Protein AF-A0A8C2RHQ2-F1 (afdb_monomer)

Structure (mmCIF, N/CA/C/O backbone):
data_AF-A0A8C2RHQ2-F1
#
_entry.id   AF-A0A8C2RHQ2-F1
#
loop_
_atom_site.group_PDB
_atom_site.id
_atom_site.type_symbol
_atom_site.label_atom_id
_atom_site.label_alt_id
_atom_site.label_comp_id
_atom_site.label_asym_id
_atom_site.label_entity_id
_atom_site.label_seq_id
_atom_site.pdbx_PDB_ins_code
_atom_site.Cartn_x
_atom_site.Cartn_y
_atom_site.Cartn_z
_atom_site.occupancy
_atom_site.B_iso_or_equiv
_atom_site.auth_seq_id
_atom_site.auth_comp_id
_atom_site.auth_asym_id
_atom_site.auth_atom_id
_atom_site.pdbx_PDB_model_num
ATOM 1 N N . MET A 1 1 ? 5.081 -21.083 26.053 1.00 50.62 1 MET A N 1
ATOM 2 C CA . MET A 1 1 ? 5.361 -19.642 26.280 1.00 50.62 1 MET A CA 1
ATOM 3 C C . MET A 1 1 ? 5.838 -18.845 25.051 1.00 50.62 1 MET A C 1
ATOM 5 O O . MET A 1 1 ? 5.595 -17.651 25.044 1.00 50.62 1 MET A O 1
ATOM 9 N N . LYS A 1 2 ? 6.445 -19.427 23.996 1.00 56.38 2 LYS A N 1
ATOM 10 C CA . LYS A 1 2 ? 6.982 -18.662 22.834 1.00 56.38 2 LYS A CA 1
ATOM 11 C C . LYS A 1 2 ? 5.946 -18.017 21.885 1.00 56.38 2 LYS A C 1
ATOM 13 O O . LYS A 1 2 ? 6.265 -17.035 21.224 1.00 56.38 2 LYS A O 1
ATOM 18 N N . ALA A 1 3 ? 4.730 -18.558 21.785 1.00 60.47 3 ALA A N 1
ATOM 19 C CA . ALA A 1 3 ? 3.721 -18.069 20.834 1.00 60.47 3 ALA A CA 1
ATOM 20 C C . ALA A 1 3 ? 3.084 -16.733 21.263 1.00 60.47 3 ALA A C 1
ATOM 22 O O . ALA A 1 3 ? 2.910 -15.839 20.440 1.00 60.47 3 ALA A O 1
ATOM 23 N N . ALA A 1 4 ? 2.816 -16.570 22.561 1.00 63.31 4 ALA A N 1
ATOM 24 C CA . ALA A 1 4 ? 2.221 -15.352 23.112 1.00 63.31 4 ALA A CA 1
ATOM 25 C C . ALA A 1 4 ? 3.168 -14.141 23.017 1.00 63.31 4 ALA A C 1
ATOM 27 O O . ALA A 1 4 ? 2.734 -13.021 22.757 1.00 63.31 4 ALA A O 1
ATOM 28 N N . SER A 1 5 ? 4.476 -14.360 23.180 1.00 63.44 5 SER A N 1
ATOM 29 C CA . SER A 1 5 ? 5.496 -13.317 23.021 1.00 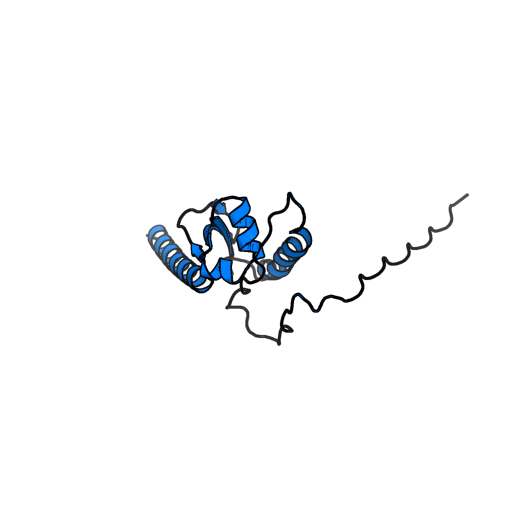63.44 5 SER A CA 1
ATOM 30 C C . SER A 1 5 ? 5.651 -12.881 21.563 1.00 63.44 5 SER A C 1
ATOM 32 O O . SER A 1 5 ? 5.773 -11.687 21.303 1.00 63.44 5 SER A O 1
ATOM 34 N N . ARG A 1 6 ? 5.581 -13.822 20.608 1.00 62.53 6 ARG A N 1
ATOM 35 C CA . ARG A 1 6 ? 5.580 -13.501 19.169 1.00 62.53 6 ARG A CA 1
ATOM 36 C C . ARG A 1 6 ? 4.342 -12.703 18.759 1.00 62.53 6 ARG A C 1
ATOM 38 O O . ARG A 1 6 ? 4.492 -11.677 18.113 1.00 62.53 6 ARG A O 1
ATOM 45 N N . GLN A 1 7 ? 3.153 -13.093 19.226 1.00 67.44 7 GLN A N 1
ATOM 46 C CA . GLN A 1 7 ? 1.922 -12.330 18.982 1.00 67.44 7 GLN A CA 1
ATOM 47 C C . GLN A 1 7 ? 1.995 -10.892 19.513 1.00 67.44 7 GLN A C 1
ATOM 49 O O . GLN A 1 7 ? 1.546 -9.974 18.834 1.00 67.44 7 GLN A O 1
ATOM 54 N N . LYS A 1 8 ? 2.590 -10.671 20.694 1.00 69.50 8 LYS A N 1
ATOM 55 C CA . LYS A 1 8 ? 2.781 -9.314 21.235 1.00 69.50 8 LYS A CA 1
ATOM 56 C C . LYS A 1 8 ? 3.725 -8.457 20.383 1.00 69.50 8 LYS A C 1
ATOM 58 O O . LYS A 1 8 ? 3.457 -7.271 20.211 1.00 69.50 8 LYS A O 1
ATOM 63 N N . LEU A 1 9 ? 4.807 -9.037 19.855 1.00 66.25 9 LEU A N 1
ATOM 64 C CA . LEU A 1 9 ? 5.736 -8.332 18.961 1.00 66.25 9 LEU A CA 1
ATOM 65 C C . LEU A 1 9 ? 5.079 -7.993 17.620 1.00 66.25 9 LEU A C 1
ATOM 67 O O . LEU A 1 9 ? 5.154 -6.848 17.186 1.00 66.25 9 LEU A O 1
ATOM 71 N N . ASP A 1 10 ? 4.365 -8.952 17.027 1.00 77.62 10 ASP A N 1
ATOM 72 C CA . ASP A 1 10 ? 3.586 -8.733 15.804 1.00 77.62 10 ASP A CA 1
ATOM 73 C C . ASP A 1 10 ? 2.530 -7.637 15.993 1.00 77.62 10 ASP A C 1
ATOM 75 O O . ASP A 1 10 ? 2.304 -6.823 15.098 1.00 77.62 10 ASP A O 1
ATOM 79 N N . GLN A 1 11 ? 1.896 -7.579 17.167 1.00 81.56 11 GLN A N 1
ATOM 80 C CA . GLN A 1 11 ? 0.895 -6.562 17.466 1.00 81.56 11 GLN A CA 1
ATOM 81 C C . GLN A 1 11 ? 1.508 -5.168 17.634 1.00 81.56 11 GLN A C 1
ATOM 83 O O . GLN A 1 11 ? 0.928 -4.193 17.162 1.00 81.56 11 GLN A O 1
ATOM 88 N N . ARG A 1 12 ? 2.689 -5.063 18.254 1.00 85.19 12 ARG A N 1
ATOM 89 C CA . ARG A 1 12 ? 3.422 -3.794 18.353 1.00 85.19 12 ARG A CA 1
ATOM 90 C C . ARG A 1 12 ? 3.885 -3.303 16.980 1.00 85.19 12 ARG A C 1
ATOM 92 O O . ARG A 1 12 ? 3.636 -2.150 16.648 1.00 85.19 12 ARG A O 1
ATOM 99 N N . ALA A 1 13 ? 4.472 -4.184 16.171 1.00 84.62 13 ALA A N 1
ATOM 100 C CA . ALA A 1 13 ? 4.887 -3.855 14.808 1.00 84.62 13 ALA A CA 1
ATOM 101 C C . ALA A 1 13 ? 3.692 -3.422 13.940 1.00 84.62 13 ALA A C 1
ATOM 103 O O . ALA A 1 13 ? 3.792 -2.484 13.155 1.00 84.62 13 ALA A O 1
ATOM 104 N N . PHE A 1 14 ? 2.530 -4.058 14.117 1.00 87.69 14 PHE A N 1
ATOM 105 C CA . PHE A 1 14 ? 1.311 -3.644 13.428 1.00 87.69 14 PHE A CA 1
ATOM 106 C C . PHE A 1 14 ? 0.836 -2.248 13.856 1.00 87.69 14 PHE A C 1
ATOM 108 O O . PHE A 1 14 ? 0.411 -1.467 13.011 1.00 87.69 14 PHE A O 1
ATOM 115 N N . LEU A 1 15 ? 0.930 -1.893 15.142 1.00 90.12 15 LEU A N 1
ATOM 116 C CA . LEU A 1 15 ? 0.589 -0.543 15.609 1.00 90.12 15 LEU A CA 1
ATOM 117 C C . LEU A 1 15 ? 1.509 0.527 15.005 1.00 90.12 15 LEU A C 1
ATOM 119 O O . LEU A 1 15 ? 1.027 1.585 14.606 1.00 90.12 15 LEU A O 1
ATOM 123 N N . GLU A 1 16 ? 2.804 0.239 14.882 1.00 90.50 16 GLU A N 1
ATOM 124 C CA . GLU A 1 16 ? 3.763 1.128 14.212 1.00 90.50 16 GLU A CA 1
ATOM 125 C C . GLU A 1 16 ? 3.383 1.336 12.736 1.00 90.50 16 GLU A C 1
ATOM 127 O O . GLU A 1 16 ? 3.326 2.470 12.266 1.00 90.50 16 GLU A O 1
ATOM 132 N N . GLN A 1 17 ? 2.988 0.267 12.040 1.00 90.88 17 GLN A N 1
ATOM 133 C CA . GLN A 1 17 ? 2.493 0.336 10.660 1.00 90.88 17 GLN A CA 1
ATOM 134 C C . GLN A 1 17 ? 1.183 1.127 10.532 1.00 90.88 17 GLN A C 1
ATOM 136 O O . GLN A 1 17 ? 0.986 1.843 9.550 1.00 90.88 17 GLN A O 1
ATOM 141 N N . VAL A 1 18 ? 0.273 1.011 11.506 1.00 92.88 18 VAL A N 1
ATOM 142 C CA . VAL A 1 18 ? -0.968 1.803 11.547 1.00 92.88 18 VAL A CA 1
ATOM 143 C C . VAL A 1 18 ? -0.646 3.292 11.674 1.00 92.88 18 VAL A C 1
ATOM 145 O O . VAL A 1 18 ? -1.253 4.096 10.965 1.00 92.88 18 VAL A O 1
ATOM 148 N N . HIS A 1 19 ? 0.306 3.660 12.537 1.00 93.12 19 HIS A N 1
ATOM 149 C CA . HIS A 1 19 ? 0.751 5.047 12.683 1.00 93.12 19 HIS A CA 1
ATOM 150 C C . HIS A 1 19 ? 1.411 5.565 11.402 1.00 93.12 19 HIS A C 1
ATOM 152 O O . HIS A 1 19 ? 0.975 6.585 10.878 1.00 93.12 19 HIS A O 1
ATOM 158 N N . GLU A 1 20 ? 2.352 4.816 10.824 1.00 91.94 20 GLU A N 1
ATOM 159 C CA . GLU A 1 20 ? 3.002 5.195 9.565 1.00 91.94 20 GLU A CA 1
ATOM 160 C C . GLU A 1 20 ? 1.983 5.368 8.426 1.00 91.94 20 GLU A C 1
ATOM 162 O O . GLU A 1 20 ? 2.042 6.331 7.658 1.00 91.94 20 GLU A O 1
ATOM 167 N N . CYS A 1 21 ? 0.997 4.472 8.316 1.00 93.25 21 CYS A N 1
ATOM 168 C CA . CYS A 1 21 ? -0.069 4.610 7.325 1.00 93.25 21 CYS A CA 1
ATOM 169 C C . CYS A 1 21 ? -0.888 5.883 7.552 1.00 93.25 21 CYS A C 1
ATOM 171 O O . CYS A 1 21 ? -1.197 6.582 6.584 1.00 93.25 21 CYS A O 1
ATOM 173 N N . ARG A 1 22 ? -1.215 6.196 8.812 1.00 94.06 22 ARG A N 1
ATOM 174 C CA . ARG A 1 22 ? -1.986 7.387 9.181 1.00 94.06 22 ARG A CA 1
ATOM 175 C C . ARG A 1 22 ? -1.250 8.664 8.798 1.00 94.06 22 ARG A C 1
ATOM 177 O O . ARG A 1 22 ? -1.866 9.524 8.171 1.00 94.06 22 ARG A O 1
ATOM 184 N N . ASP A 1 23 ? 0.043 8.741 9.092 1.00 92.75 23 ASP A N 1
ATOM 185 C CA . ASP A 1 23 ? 0.900 9.882 8.749 1.00 92.75 23 ASP A CA 1
ATOM 186 C C . ASP A 1 23 ? 1.011 10.072 7.227 1.00 92.75 23 ASP A C 1
ATOM 188 O O . ASP A 1 23 ? 1.102 11.189 6.725 1.00 92.75 23 ASP A O 1
ATOM 192 N N . ASN A 1 24 ? 0.901 8.980 6.466 1.00 90.81 24 ASN A N 1
ATOM 193 C CA . ASN A 1 24 ? 0.862 9.001 5.003 1.00 90.81 24 ASN A CA 1
ATOM 194 C C . ASN A 1 24 ? -0.542 9.238 4.406 1.00 90.81 24 ASN A C 1
ATOM 196 O O . ASN A 1 24 ? -0.704 9.228 3.179 1.00 90.81 24 ASN A O 1
ATOM 200 N N . GLY A 1 25 ? -1.558 9.465 5.244 1.00 94.94 25 GLY A N 1
ATOM 201 C CA . GLY A 1 25 ? -2.929 9.746 4.822 1.00 94.94 25 GLY A CA 1
ATOM 202 C C . GLY A 1 25 ? -3.762 8.500 4.504 1.00 94.94 25 GLY A C 1
ATOM 203 O O . GLY A 1 25 ? -4.652 8.547 3.650 1.00 94.94 25 GLY A O 1
ATOM 204 N N . TYR A 1 26 ? -3.503 7.385 5.188 1.00 96.38 26 TYR A N 1
ATOM 205 C CA . TYR A 1 26 ? -4.271 6.147 5.067 1.00 96.38 26 TYR A CA 1
ATOM 206 C C . TYR A 1 26 ? -4.698 5.592 6.427 1.00 96.38 26 TYR A C 1
ATOM 208 O O . TYR A 1 26 ? -3.919 5.502 7.367 1.00 96.38 26 TYR A O 1
ATOM 216 N N . LEU A 1 27 ? -5.942 5.133 6.517 1.00 96.56 27 LEU A N 1
ATOM 217 C CA . LEU A 1 27 ? -6.470 4.439 7.688 1.00 96.56 27 LEU A CA 1
ATOM 218 C C . LEU A 1 27 ? -6.348 2.931 7.468 1.00 96.56 27 LEU A C 1
ATOM 220 O O . LEU A 1 27 ? -7.169 2.334 6.767 1.00 96.56 27 LEU A O 1
ATOM 224 N N . LEU A 1 28 ? -5.299 2.328 8.027 1.00 96.25 28 LEU A N 1
ATOM 225 C CA . LEU A 1 28 ? -5.042 0.892 7.923 1.00 96.25 28 LEU A CA 1
ATOM 226 C C . LEU A 1 28 ? -6.084 0.096 8.726 1.00 96.25 28 LEU A C 1
ATOM 228 O O . LEU A 1 28 ? -6.313 0.363 9.903 1.00 96.25 28 LEU A O 1
ATOM 232 N N . SER A 1 29 ? -6.719 -0.893 8.096 1.00 95.12 29 SER A N 1
ATOM 233 C CA . SER A 1 29 ? -7.637 -1.822 8.762 1.00 95.12 29 SER A CA 1
ATOM 234 C C . SER A 1 29 ? -6.881 -3.038 9.301 1.00 95.12 29 SER A C 1
ATOM 236 O O . SER A 1 29 ? -5.878 -3.469 8.736 1.00 95.12 29 SER A O 1
ATOM 238 N N . SER A 1 30 ? -7.421 -3.677 10.340 1.00 92.50 30 SER A N 1
ATOM 239 C CA . SER A 1 30 ? -6.958 -4.989 10.814 1.00 92.50 30 SER A CA 1
ATOM 240 C C . SER A 1 30 ? -7.228 -6.130 9.818 1.00 92.50 30 SER A C 1
ATOM 242 O O . SER A 1 30 ? -6.710 -7.236 9.987 1.00 92.50 30 SER A O 1
ATOM 244 N N . LYS A 1 31 ? -8.011 -5.889 8.755 1.00 95.38 31 LYS A N 1
ATOM 245 C CA . LYS A 1 31 ? -8.321 -6.888 7.725 1.00 95.38 31 LYS A CA 1
ATOM 246 C C . LYS A 1 31 ? -7.116 -7.149 6.812 1.00 95.38 31 LYS A C 1
ATOM 248 O O . LYS A 1 31 ? -6.855 -6.397 5.872 1.00 95.38 31 LYS A O 1
ATOM 253 N N . LYS A 1 32 ? -6.434 -8.274 7.039 1.00 95.19 32 LYS A N 1
ATOM 254 C CA . LYS A 1 32 ? -5.435 -8.830 6.115 1.00 95.19 32 LYS A CA 1
ATOM 255 C C . LYS A 1 32 ? -6.133 -9.443 4.896 1.00 95.19 32 LYS A C 1
ATOM 257 O O . LYS A 1 32 ? -7.009 -10.288 5.049 1.00 95.19 32 LYS A O 1
ATOM 262 N N . ILE A 1 33 ? -5.731 -9.028 3.700 1.00 95.88 33 ILE A N 1
ATOM 263 C CA . ILE A 1 33 ? -6.282 -9.477 2.409 1.00 95.88 33 ILE A CA 1
ATOM 264 C C . ILE A 1 33 ? -5.276 -10.279 1.576 1.00 95.88 33 ILE A C 1
ATOM 266 O O . ILE A 1 33 ? -5.653 -10.888 0.583 1.00 95.88 33 ILE A O 1
ATOM 270 N N . GLY A 1 34 ? -4.006 -10.308 1.984 1.00 94.75 34 GLY A N 1
ATOM 271 C CA . GLY A 1 34 ? -2.976 -11.106 1.330 1.00 94.75 34 GLY A CA 1
ATOM 272 C C . GLY A 1 34 ? -1.779 -11.375 2.234 1.00 94.75 34 GLY A C 1
ATOM 273 O O . GLY A 1 34 ? -1.516 -10.641 3.189 1.00 94.75 34 GLY A O 1
ATOM 274 N N . SER A 1 35 ? -1.049 -12.443 1.930 1.00 93.81 35 SER A N 1
ATOM 275 C CA . SER A 1 35 ? 0.196 -12.812 2.603 1.00 93.81 35 SER A CA 1
ATOM 276 C C . SER A 1 35 ? 1.197 -13.278 1.555 1.00 93.81 35 SER A C 1
ATOM 278 O O . SER A 1 35 ? 0.855 -14.074 0.689 1.00 93.81 35 SER A O 1
ATOM 280 N N . GLY A 1 36 ? 2.420 -12.779 1.643 1.00 89.44 36 GLY A N 1
ATOM 281 C CA . GLY A 1 36 ? 3.580 -13.266 0.905 1.00 89.44 36 GLY A CA 1
ATOM 282 C C . GLY A 1 36 ? 4.641 -13.791 1.869 1.00 89.44 36 GLY A C 1
ATOM 283 O O . GLY A 1 36 ? 4.432 -13.776 3.081 1.00 89.44 36 GLY A O 1
ATOM 284 N N . ALA A 1 37 ? 5.784 -14.216 1.327 1.00 88.94 37 ALA A N 1
ATOM 285 C CA . ALA A 1 37 ? 6.890 -14.760 2.119 1.00 88.94 37 ALA A CA 1
ATOM 286 C C . ALA A 1 37 ? 7.418 -13.767 3.171 1.00 88.94 37 ALA A C 1
ATOM 288 O O . ALA A 1 37 ? 7.621 -14.144 4.317 1.00 88.94 37 ALA A O 1
ATOM 289 N N . PHE A 1 38 ? 7.567 -12.493 2.790 1.00 88.81 38 PHE A N 1
ATOM 290 C CA . PHE A 1 38 ? 8.092 -11.422 3.656 1.00 88.81 38 PHE A CA 1
ATOM 291 C C . PHE A 1 38 ? 7.184 -10.191 3.680 1.00 88.81 38 PHE A C 1
ATOM 293 O O . PHE A 1 38 ? 7.614 -9.077 3.977 1.00 88.81 38 PHE A O 1
ATOM 300 N N . SER A 1 39 ? 5.925 -10.352 3.274 1.00 90.75 39 SER A N 1
ATOM 301 C CA . SER A 1 39 ? 5.008 -9.227 3.133 1.00 90.75 39 SER A CA 1
ATOM 302 C C . SER A 1 39 ? 3.597 -9.591 3.543 1.00 90.75 39 SER A C 1
ATOM 304 O O . SER A 1 39 ? 3.143 -10.705 3.295 1.00 90.75 39 SER A O 1
ATOM 306 N N . LYS A 1 40 ? 2.863 -8.629 4.086 1.00 93.38 40 LYS A N 1
ATOM 307 C CA . LYS A 1 40 ? 1.441 -8.760 4.406 1.00 93.38 40 LYS A CA 1
ATOM 308 C C . LYS A 1 40 ? 0.691 -7.652 3.671 1.00 93.38 40 LYS A C 1
ATOM 310 O O . LYS A 1 40 ? 1.177 -6.528 3.591 1.00 93.38 40 LYS A O 1
ATOM 315 N N . VAL A 1 41 ? -0.467 -7.969 3.101 1.00 94.88 41 VAL A N 1
ATOM 316 C CA . VAL A 1 41 ? -1.317 -6.989 2.414 1.00 94.88 41 VAL A CA 1
ATOM 317 C C . VAL A 1 41 ? -2.566 -6.774 3.244 1.00 94.88 41 VAL A C 1
ATOM 319 O O . VAL A 1 41 ? -3.271 -7.733 3.565 1.00 94.88 41 VAL A O 1
ATOM 322 N N . TYR A 1 42 ? -2.841 -5.521 3.577 1.00 96.12 42 TYR A N 1
ATOM 323 C CA . TYR A 1 42 ? -3.981 -5.117 4.386 1.00 96.12 42 TYR A CA 1
ATOM 324 C C . TYR A 1 42 ? -4.912 -4.212 3.592 1.00 96.12 42 TYR A C 1
ATOM 326 O O . TYR A 1 42 ? -4.490 -3.467 2.704 1.00 96.12 42 TYR A O 1
ATOM 334 N N . LEU A 1 43 ? -6.195 -4.283 3.934 1.00 96.94 43 LEU A N 1
ATOM 335 C CA . LEU A 1 43 ? -7.164 -3.289 3.511 1.00 96.94 43 LEU A CA 1
ATOM 336 C C . LEU A 1 43 ? -6.893 -1.976 4.257 1.00 96.94 43 LEU A C 1
ATOM 338 O O . LEU A 1 43 ? -6.676 -1.981 5.465 1.00 96.94 43 LEU A O 1
ATOM 342 N N . ALA A 1 44 ? -6.957 -0.851 3.560 1.00 97.25 44 ALA A N 1
ATOM 343 C CA . ALA A 1 44 ? -6.911 0.474 4.160 1.00 97.25 44 ALA A CA 1
ATOM 344 C C . ALA A 1 44 ? -7.890 1.418 3.457 1.00 97.25 44 ALA A C 1
ATOM 346 O O . ALA A 1 44 ? -8.458 1.080 2.417 1.00 97.25 44 ALA A O 1
ATOM 347 N N . TYR A 1 45 ? -8.066 2.612 4.014 1.00 96.94 45 TYR A N 1
ATOM 348 C CA . TYR A 1 45 ? -8.886 3.668 3.427 1.00 96.94 45 TYR A CA 1
ATOM 349 C C . TYR A 1 45 ? -8.045 4.917 3.196 1.00 96.94 45 TYR A C 1
ATOM 351 O O . TYR A 1 45 ? -7.351 5.366 4.105 1.00 96.94 45 TYR A O 1
ATOM 359 N N . ALA A 1 46 ? -8.110 5.495 1.999 1.00 95.69 46 ALA A N 1
ATOM 360 C CA . ALA A 1 46 ? -7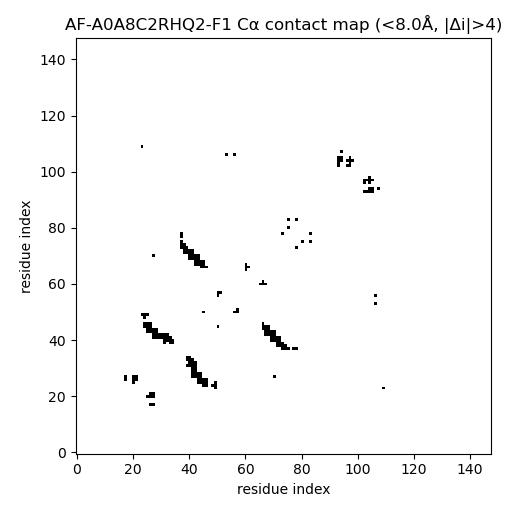.478 6.783 1.732 1.00 95.69 46 ALA A CA 1
ATOM 361 C C . ALA A 1 46 ? -8.238 7.907 2.453 1.00 95.69 46 ALA A C 1
ATOM 363 O O . ALA A 1 46 ? -9.467 7.990 2.366 1.00 95.69 46 ALA A O 1
ATOM 364 N N . THR A 1 47 ? -7.518 8.781 3.159 1.00 95.44 47 THR A N 1
ATOM 365 C CA . THR A 1 47 ? -8.122 9.965 3.780 1.00 95.44 47 THR A CA 1
ATOM 366 C C . THR A 1 47 ? -8.491 11.005 2.722 1.00 95.44 47 THR A C 1
ATOM 368 O O . THR A 1 47 ? -7.965 11.018 1.605 1.00 95.44 47 THR A O 1
ATOM 371 N N . GLN A 1 48 ? -9.392 11.922 3.081 1.00 93.12 48 GLN A N 1
ATOM 372 C CA . GLN A 1 48 ? -9.753 13.042 2.207 1.00 93.12 48 GLN A CA 1
ATOM 373 C C . GLN A 1 48 ? -8.546 13.920 1.876 1.00 93.12 48 GLN A C 1
ATOM 375 O O . GLN A 1 48 ? -8.395 14.351 0.739 1.00 93.12 48 GLN A O 1
ATOM 380 N N . GLU A 1 49 ? -7.656 14.141 2.841 1.00 91.81 49 GLU A N 1
ATOM 381 C CA . GLU A 1 49 ? -6.405 14.863 2.623 1.00 91.81 49 GLU A CA 1
ATOM 382 C C . GLU A 1 49 ? -5.533 14.179 1.565 1.00 91.81 49 GLU A C 1
ATOM 384 O O . GLU A 1 49 ? -5.082 14.824 0.616 1.00 91.81 49 GLU A O 1
ATOM 389 N N . ARG A 1 50 ? -5.367 12.853 1.654 1.00 92.38 50 ARG A N 1
ATOM 390 C CA . ARG A 1 50 ? -4.596 12.106 0.660 1.00 92.38 50 ARG A CA 1
ATOM 391 C C . ARG A 1 50 ? -5.203 12.208 -0.735 1.00 92.38 50 ARG A C 1
ATOM 393 O O . ARG A 1 50 ? -4.477 12.406 -1.708 1.00 92.38 50 ARG A O 1
ATOM 400 N N . MET A 1 51 ? -6.526 12.112 -0.832 1.00 92.25 51 MET A N 1
ATOM 401 C CA . MET A 1 51 ? -7.250 12.249 -2.097 1.00 92.25 51 MET A CA 1
ATOM 402 C C . MET A 1 51 ? -7.181 13.674 -2.667 1.00 92.25 51 MET A C 1
ATOM 404 O O . MET A 1 51 ? -7.049 13.826 -3.877 1.00 92.25 51 MET A O 1
ATOM 408 N N . ARG A 1 52 ? -7.190 14.718 -1.826 1.00 91.25 52 ARG A N 1
ATOM 409 C CA . ARG A 1 52 ? -6.981 16.113 -2.265 1.00 91.25 52 ARG A CA 1
ATOM 410 C C . ARG A 1 52 ? -5.601 16.310 -2.871 1.00 91.25 52 ARG A C 1
ATOM 412 O O . ARG A 1 52 ? -5.462 16.988 -3.882 1.00 91.25 52 ARG A O 1
ATOM 419 N N . HIS A 1 53 ? -4.589 15.691 -2.272 1.00 89.19 53 HIS A N 1
ATOM 420 C CA . HIS A 1 53 ? -3.235 15.773 -2.790 1.00 89.19 53 HIS A CA 1
ATOM 421 C C . HIS A 1 53 ? -3.043 14.904 -4.036 1.00 89.19 53 HIS A C 1
ATOM 423 O O . HIS A 1 53 ? -2.283 15.298 -4.911 1.00 89.19 53 HIS A O 1
ATOM 429 N N . ASN A 1 54 ? -3.738 13.771 -4.178 1.00 89.19 54 ASN A N 1
ATOM 430 C CA . ASN A 1 54 ? -3.601 12.862 -5.316 1.00 89.19 54 ASN A CA 1
ATOM 431 C C . ASN A 1 54 ? -4.892 12.751 -6.151 1.00 89.19 54 ASN A C 1
ATOM 433 O O . ASN A 1 54 ? -5.688 11.827 -5.976 1.00 89.19 54 ASN A O 1
ATOM 437 N N . CYS A 1 55 ? -5.046 13.646 -7.134 1.00 87.25 55 CYS A N 1
ATOM 438 C CA . CYS A 1 55 ? -6.213 13.691 -8.024 1.00 87.25 55 CYS A CA 1
ATOM 439 C C . CYS A 1 55 ? -6.462 12.381 -8.791 1.00 87.25 55 CYS A C 1
ATOM 441 O O . CYS A 1 55 ? -7.611 12.020 -9.039 1.00 87.25 55 CYS A O 1
ATOM 443 N N . LYS A 1 56 ? -5.400 11.649 -9.155 1.00 87.00 56 LYS A N 1
ATOM 444 C CA . LYS A 1 56 ? -5.523 10.369 -9.866 1.00 87.00 56 LYS A CA 1
ATOM 445 C C . LYS A 1 56 ? -6.119 9.293 -8.961 1.00 87.00 56 LYS A C 1
ATOM 447 O O . LYS A 1 56 ? -7.039 8.597 -9.378 1.00 87.00 56 LYS A O 1
ATOM 452 N N . LEU A 1 57 ? -5.627 9.191 -7.724 1.00 89.56 57 LEU A N 1
ATOM 453 C CA . LEU A 1 57 ? -6.203 8.298 -6.718 1.00 89.56 57 LEU A CA 1
ATOM 454 C C . LEU A 1 57 ? -7.662 8.677 -6.435 1.00 89.56 57 LEU A C 1
ATOM 456 O O . LEU A 1 57 ? -8.527 7.809 -6.418 1.00 89.56 57 LEU A O 1
ATOM 460 N N . ALA A 1 58 ? -7.946 9.970 -6.265 1.00 91.12 58 ALA A N 1
ATOM 461 C CA . ALA A 1 58 ? -9.302 10.452 -6.024 1.00 91.12 58 ALA A CA 1
ATOM 462 C C . ALA A 1 58 ? -10.263 10.091 -7.167 1.00 91.12 58 ALA A C 1
ATOM 464 O O . ALA A 1 58 ? -11.381 9.650 -6.912 1.00 91.12 58 ALA A O 1
ATOM 465 N N . SER A 1 59 ? -9.829 10.249 -8.422 1.00 90.56 59 SER A N 1
ATOM 466 C CA . SER A 1 59 ? -10.626 9.903 -9.602 1.00 90.56 59 SER A CA 1
ATOM 467 C C . SER A 1 59 ? -10.927 8.402 -9.672 1.00 90.56 59 SER A C 1
ATOM 469 O O . SER A 1 59 ? -12.089 8.033 -9.847 1.00 90.56 59 SER A O 1
ATOM 471 N N . ASP A 1 60 ? -9.923 7.546 -9.453 1.00 89.31 60 ASP A N 1
ATOM 472 C CA . ASP A 1 60 ? -10.082 6.084 -9.449 1.00 89.31 60 ASP A CA 1
ATOM 473 C C . ASP A 1 60 ? -11.056 5.616 -8.355 1.00 89.31 60 ASP A C 1
ATOM 475 O O . ASP A 1 60 ? -12.021 4.897 -8.619 1.00 89.31 60 ASP A O 1
ATOM 479 N N . LEU A 1 61 ? -10.856 6.099 -7.128 1.00 91.69 61 LEU A N 1
ATOM 480 C CA . LEU A 1 61 ? -11.703 5.775 -5.980 1.00 91.69 61 LEU A CA 1
ATOM 481 C C . LEU A 1 61 ? -13.139 6.288 -6.158 1.00 91.69 61 LEU A C 1
ATOM 483 O O . LEU A 1 61 ? -14.101 5.579 -5.850 1.00 91.69 61 LEU A O 1
ATOM 487 N N . ARG A 1 62 ? -13.309 7.488 -6.730 1.00 92.94 62 ARG A N 1
ATOM 488 C CA . ARG A 1 62 ? -14.628 8.036 -7.071 1.00 92.94 62 ARG A CA 1
ATOM 489 C C . ARG A 1 62 ? -15.335 7.180 -8.120 1.00 92.94 62 ARG A C 1
ATOM 491 O O . ARG A 1 62 ? -16.517 6.895 -7.945 1.00 92.94 62 ARG A O 1
ATOM 498 N N . GLY A 1 63 ? -14.626 6.744 -9.164 1.00 88.94 63 GLY A N 1
ATOM 499 C CA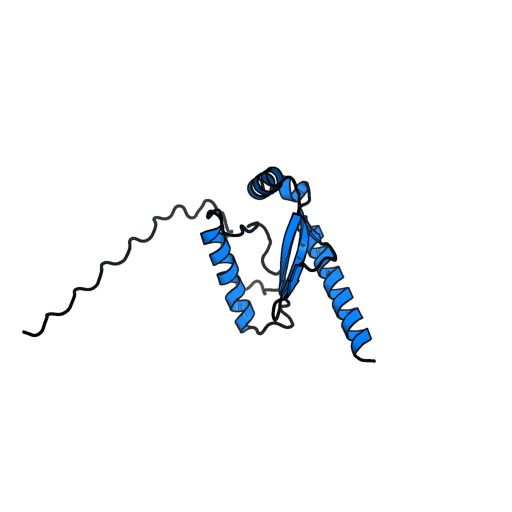 . GLY A 1 63 ? -15.166 5.844 -10.188 1.00 88.94 63 GLY A CA 1
ATOM 500 C C . GLY A 1 63 ? -15.650 4.513 -9.605 1.00 88.94 63 GLY A C 1
ATOM 501 O O . GLY A 1 63 ? -16.687 3.999 -10.013 1.00 88.94 63 GLY A O 1
ATOM 502 N N . LYS A 1 64 ? -14.953 4.003 -8.583 1.00 89.75 64 LYS A N 1
ATOM 503 C CA . LYS A 1 64 ? -15.285 2.752 -7.880 1.00 89.75 64 LYS A CA 1
ATOM 504 C C . LYS A 1 64 ? -16.263 2.917 -6.711 1.00 89.75 64 LYS A C 1
ATOM 506 O O . LYS A 1 64 ? -16.647 1.929 -6.091 1.00 89.75 64 LYS A O 1
ATOM 511 N N . ARG A 1 65 ? -16.681 4.152 -6.403 1.00 93.06 65 ARG A N 1
ATOM 512 C CA . ARG A 1 65 ? -17.610 4.501 -5.309 1.00 93.06 65 ARG A CA 1
ATOM 513 C C . ARG A 1 65 ? -17.162 4.012 -3.920 1.00 93.06 65 ARG A C 1
ATOM 515 O O . ARG A 1 65 ? -18.000 3.708 -3.074 1.00 93.06 65 ARG A O 1
ATOM 522 N N . HIS A 1 66 ? -15.856 3.966 -3.662 1.00 93.31 66 HIS A N 1
ATOM 523 C CA . HIS A 1 66 ? -15.293 3.602 -2.357 1.00 93.31 66 HIS A CA 1
ATOM 524 C C . HIS A 1 66 ? -13.947 4.292 -2.119 1.00 93.31 66 HIS A C 1
ATOM 526 O O . HIS A 1 66 ? -13.284 4.695 -3.064 1.00 93.31 66 HIS A O 1
ATOM 532 N N . THR A 1 67 ? -13.468 4.345 -0.874 1.00 94.75 67 THR A N 1
ATOM 533 C CA . THR A 1 67 ? -12.127 4.879 -0.536 1.00 94.75 67 THR A CA 1
ATOM 534 C C . THR A 1 67 ? -11.096 3.792 -0.215 1.00 94.75 67 THR A C 1
ATOM 536 O O . THR A 1 67 ? -10.008 4.084 0.279 1.00 94.75 67 THR A O 1
ATOM 539 N N . MET A 1 68 ? -11.441 2.531 -0.480 1.00 96.31 68 MET A N 1
ATOM 540 C CA . MET A 1 68 ? -10.625 1.362 -0.163 1.00 96.31 68 MET A CA 1
ATOM 541 C C . MET A 1 68 ? -9.372 1.267 -1.038 1.00 96.31 68 MET A C 1
ATOM 543 O O . MET A 1 68 ? -9.442 1.404 -2.258 1.00 96.31 68 MET A O 1
ATOM 547 N N . VAL A 1 69 ? -8.244 0.954 -0.405 1.00 95.62 69 VAL A N 1
ATOM 548 C CA . VAL A 1 69 ? -6.956 0.670 -1.046 1.00 95.62 69 VAL A CA 1
ATOM 549 C C . VAL A 1 69 ? -6.314 -0.570 -0.419 1.00 95.62 69 VAL A C 1
ATOM 551 O O . VAL A 1 69 ? -6.630 -0.948 0.710 1.00 95.62 69 VAL A O 1
ATOM 554 N N . ALA A 1 70 ? -5.396 -1.201 -1.147 1.00 95.81 70 ALA A N 1
ATOM 555 C CA . ALA A 1 70 ? -4.546 -2.263 -0.620 1.00 95.81 70 ALA A CA 1
ATOM 556 C C . ALA A 1 70 ? -3.172 -1.686 -0.254 1.00 95.81 70 ALA A C 1
ATOM 558 O O . ALA A 1 70 ? -2.535 -1.043 -1.088 1.00 95.81 70 ALA A O 1
ATOM 559 N N . ILE A 1 71 ? -2.704 -1.934 0.971 1.00 95.06 71 ILE A N 1
ATOM 560 C CA . ILE A 1 71 ? -1.354 -1.566 1.415 1.00 95.06 71 ILE A CA 1
ATOM 561 C C . ILE A 1 71 ? -0.553 -2.848 1.620 1.00 95.06 71 ILE A C 1
ATOM 563 O O . ILE A 1 71 ? -0.899 -3.678 2.462 1.00 95.06 71 ILE A O 1
ATOM 567 N N . LYS A 1 72 ? 0.508 -3.018 0.825 1.00 94.00 72 LYS A N 1
ATOM 568 C CA . LYS A 1 72 ? 1.484 -4.101 0.971 1.00 94.00 72 LYS A CA 1
ATOM 569 C C . LYS A 1 72 ? 2.609 -3.618 1.877 1.00 94.00 72 LYS A C 1
ATOM 571 O O . LYS A 1 72 ? 3.350 -2.714 1.508 1.00 94.00 72 LYS A O 1
ATOM 576 N N . ILE A 1 73 ? 2.740 -4.249 3.034 1.00 92.06 73 ILE A N 1
ATOM 577 C CA . ILE A 1 73 ? 3.801 -3.984 3.998 1.00 92.06 73 ILE A CA 1
ATOM 578 C C . ILE A 1 73 ? 4.846 -5.080 3.853 1.00 92.06 73 ILE A C 1
ATOM 580 O O . ILE A 1 73 ? 4.509 -6.264 3.904 1.00 92.06 73 ILE A O 1
ATOM 584 N N . VAL A 1 74 ? 6.100 -4.691 3.651 1.00 89.50 74 VAL A N 1
ATOM 585 C CA . VAL A 1 74 ? 7.233 -5.607 3.505 1.00 89.50 74 VAL A CA 1
ATOM 586 C C . VAL A 1 74 ? 8.074 -5.540 4.773 1.00 89.50 74 VAL A C 1
ATOM 588 O O . VAL A 1 74 ? 8.504 -4.462 5.171 1.00 89.50 74 VAL A O 1
ATOM 591 N N . SER A 1 75 ? 8.306 -6.689 5.403 1.00 85.81 75 SER A N 1
ATOM 592 C CA . SER A 1 75 ? 9.164 -6.788 6.580 1.00 85.81 75 SER A CA 1
ATOM 593 C C . SER A 1 75 ? 10.624 -6.813 6.143 1.00 85.81 75 SER A C 1
ATOM 595 O O . SER A 1 75 ? 11.109 -7.830 5.655 1.00 85.81 75 SER A O 1
ATOM 597 N N . THR A 1 76 ? 11.337 -5.701 6.304 1.00 81.69 76 THR A N 1
ATOM 598 C CA . THR A 1 76 ? 12.776 -5.621 5.992 1.00 81.69 76 THR A CA 1
ATOM 599 C C . THR A 1 76 ? 13.645 -6.361 7.008 1.00 81.69 76 THR A C 1
ATOM 601 O O . THR A 1 76 ? 14.766 -6.728 6.682 1.00 81.69 76 THR A O 1
ATOM 604 N N . ALA A 1 77 ? 13.131 -6.607 8.217 1.00 81.62 77 ALA A N 1
ATOM 605 C CA . ALA A 1 77 ? 13.819 -7.391 9.241 1.00 81.62 77 ALA A CA 1
ATOM 606 C C . ALA A 1 77 ? 13.776 -8.904 8.957 1.00 81.62 77 ALA A C 1
ATOM 608 O O . ALA A 1 77 ? 14.673 -9.633 9.369 1.00 81.62 77 ALA A O 1
ATOM 609 N N . GLU A 1 78 ? 12.731 -9.377 8.271 1.00 80.62 78 GLU A N 1
ATOM 610 C CA . GLU A 1 78 ? 12.556 -10.795 7.918 1.00 80.62 78 GLU A CA 1
ATOM 611 C C . GLU A 1 78 ? 12.984 -11.100 6.478 1.00 80.62 78 GLU A C 1
ATOM 613 O O . GLU A 1 78 ? 13.338 -12.237 6.166 1.00 80.62 78 GLU A O 1
ATOM 618 N N . ALA A 1 79 ? 12.936 -10.106 5.588 1.00 83.31 79 ALA A N 1
ATOM 619 C CA . ALA A 1 79 ? 13.334 -10.262 4.200 1.00 83.31 79 ALA A CA 1
ATOM 620 C C . ALA A 1 79 ? 14.866 -10.329 4.056 1.00 83.31 79 ALA A C 1
ATOM 622 O O . ALA A 1 79 ? 15.569 -9.480 4.608 1.00 83.31 79 ALA A O 1
ATOM 623 N N . PRO A 1 80 ? 15.400 -11.257 3.240 1.00 84.06 80 PRO A N 1
ATOM 624 C CA . PRO A 1 80 ? 16.800 -11.219 2.830 1.00 84.06 80 PRO A CA 1
ATOM 625 C C . PRO A 1 80 ? 17.149 -9.871 2.187 1.00 84.06 80 PRO A C 1
ATOM 627 O O . PRO A 1 80 ? 16.334 -9.300 1.455 1.00 84.06 80 PRO A O 1
ATOM 630 N N . ALA A 1 81 ? 18.372 -9.378 2.386 1.00 80.00 81 ALA A N 1
ATOM 631 C CA . ALA A 1 81 ? 18.823 -8.119 1.785 1.00 80.00 81 ALA A CA 1
ATOM 632 C C . ALA A 1 81 ? 18.689 -8.132 0.249 1.00 80.00 81 ALA A C 1
ATOM 634 O O . ALA A 1 81 ? 18.382 -7.112 -0.369 1.00 80.00 81 ALA A O 1
ATOM 635 N N . GLU A 1 82 ? 18.850 -9.302 -0.372 1.00 81.62 82 GLU A N 1
ATOM 636 C CA . GLU A 1 82 ? 18.627 -9.548 -1.795 1.00 81.62 82 GLU A CA 1
ATOM 637 C C . GLU A 1 82 ? 17.181 -9.270 -2.201 1.00 81.62 82 GLU A C 1
ATOM 639 O O . GLU A 1 82 ? 16.955 -8.680 -3.253 1.00 81.62 82 GLU A O 1
ATOM 644 N N . PHE A 1 83 ? 16.203 -9.629 -1.364 1.00 79.50 83 PHE A N 1
ATOM 645 C CA . PHE A 1 83 ? 14.790 -9.365 -1.630 1.00 79.50 83 PHE A CA 1
ATOM 646 C C . PHE A 1 83 ? 14.507 -7.859 -1.681 1.00 79.50 83 PHE A C 1
ATOM 648 O O . PHE A 1 83 ? 13.844 -7.377 -2.600 1.00 79.50 83 PHE A O 1
ATOM 655 N N . CYS A 1 84 ? 15.081 -7.095 -0.748 1.00 79.88 84 CYS A N 1
ATOM 656 C CA . CYS A 1 84 ? 14.935 -5.641 -0.706 1.00 79.88 84 CYS A CA 1
ATOM 657 C C . CYS A 1 84 ? 15.465 -4.956 -1.981 1.00 79.88 84 CYS A C 1
ATOM 659 O O . CYS A 1 84 ? 14.889 -3.957 -2.416 1.00 79.88 84 CYS A O 1
ATOM 661 N N . LYS A 1 85 ? 16.486 -5.528 -2.645 1.00 83.25 85 LYS A N 1
ATOM 662 C CA . LYS A 1 85 ? 17.016 -5.032 -3.934 1.00 83.25 85 LYS A CA 1
ATOM 663 C C . LYS A 1 85 ? 16.003 -5.145 -5.083 1.00 83.25 85 LYS A C 1
ATOM 665 O O . LYS A 1 85 ? 16.132 -4.427 -6.073 1.00 83.25 85 LYS A O 1
ATOM 670 N N . PHE A 1 86 ? 14.986 -6.004 -4.967 1.00 84.06 86 PHE A N 1
ATOM 671 C CA . PHE A 1 86 ? 13.940 -6.162 -5.985 1.00 84.06 86 PHE A CA 1
ATOM 672 C C . PHE A 1 86 ? 12.734 -5.237 -5.784 1.00 84.06 86 PHE A C 1
ATOM 674 O O . PHE A 1 86 ? 11.974 -5.035 -6.734 1.00 84.06 86 PHE A O 1
ATOM 681 N N . LEU A 1 87 ? 12.573 -4.614 -4.610 1.00 85.88 87 LEU A N 1
ATOM 682 C CA . LEU A 1 87 ? 11.459 -3.692 -4.348 1.00 85.88 87 LEU A CA 1
ATOM 683 C C . LEU A 1 87 ? 11.416 -2.502 -5.328 1.00 85.88 87 LEU A C 1
ATOM 685 O O . LEU A 1 87 ? 10.333 -2.213 -5.843 1.00 85.88 87 LEU A O 1
ATOM 689 N N . PRO A 1 88 ? 12.545 -1.849 -5.684 1.00 87.62 88 PRO A N 1
ATOM 690 C CA . PRO A 1 88 ? 12.537 -0.793 -6.697 1.00 87.62 88 PRO A CA 1
ATOM 691 C C . PRO A 1 88 ? 12.044 -1.279 -8.064 1.00 87.62 88 PRO A C 1
ATOM 693 O O . PRO A 1 88 ? 11.338 -0.550 -8.765 1.00 87.62 88 PRO A O 1
ATOM 696 N N . ARG A 1 89 ? 12.376 -2.522 -8.440 1.00 88.75 89 ARG A N 1
ATOM 697 C CA . ARG A 1 89 ? 11.920 -3.129 -9.696 1.00 88.75 89 ARG A CA 1
ATOM 698 C C . ARG A 1 89 ? 10.422 -3.405 -9.657 1.00 88.75 89 ARG A C 1
ATOM 700 O O . ARG A 1 89 ? 9.740 -3.057 -10.611 1.00 88.75 89 ARG A O 1
ATOM 707 N N . GLU A 1 90 ? 9.906 -3.970 -8.566 1.00 88.12 90 GLU A N 1
ATOM 708 C CA . GLU A 1 90 ? 8.465 -4.200 -8.391 1.00 88.12 90 GLU A CA 1
ATOM 709 C C . GLU A 1 90 ? 7.678 -2.885 -8.533 1.00 88.12 90 GLU A C 1
ATOM 711 O O . GLU A 1 90 ? 6.721 -2.799 -9.304 1.00 88.12 90 GLU A O 1
ATOM 716 N N . ILE A 1 91 ? 8.148 -1.829 -7.864 1.00 87.56 91 ILE A N 1
ATOM 717 C CA . ILE A 1 91 ? 7.578 -0.481 -7.954 1.00 87.56 91 ILE A CA 1
ATOM 718 C C . ILE A 1 91 ? 7.621 0.055 -9.389 1.00 87.56 91 ILE A C 1
ATOM 720 O O . ILE A 1 91 ? 6.617 0.567 -9.887 1.00 87.56 91 ILE A O 1
ATOM 724 N N . SER A 1 92 ? 8.772 -0.059 -10.054 1.00 86.44 92 SER A N 1
ATOM 725 C CA . SER A 1 92 ? 8.961 0.436 -11.421 1.00 86.44 92 SER A CA 1
ATOM 726 C C . SER A 1 92 ? 8.047 -0.284 -12.408 1.00 86.44 92 SER A C 1
ATOM 728 O O . SER A 1 92 ? 7.416 0.365 -13.238 1.00 86.44 92 SER A O 1
ATOM 730 N N . SER A 1 93 ? 7.898 -1.603 -12.276 1.00 88.50 93 SER A N 1
ATOM 731 C CA . SER A 1 93 ? 6.997 -2.399 -13.112 1.00 88.50 93 SER A CA 1
ATOM 732 C C . SER A 1 93 ? 5.539 -1.966 -12.956 1.00 88.50 93 SER A C 1
ATOM 734 O O . SER A 1 93 ? 4.847 -1.785 -13.959 1.00 88.50 93 SER A O 1
ATOM 736 N N . LEU A 1 94 ? 5.075 -1.721 -11.725 1.00 86.75 94 LEU A N 1
ATOM 737 C CA . LEU A 1 94 ? 3.725 -1.195 -11.477 1.00 86.75 94 LEU A CA 1
ATOM 738 C C . LEU A 1 94 ? 3.548 0.216 -12.060 1.00 86.75 94 LEU A C 1
ATOM 740 O O . LEU A 1 94 ? 2.521 0.524 -12.663 1.00 86.75 94 LEU A O 1
ATOM 744 N N . ASN A 1 95 ? 4.567 1.070 -11.949 1.00 85.44 95 ASN A N 1
ATOM 745 C CA . ASN A 1 95 ? 4.547 2.421 -12.512 1.00 85.44 95 ASN A CA 1
ATOM 746 C C . ASN A 1 95 ? 4.637 2.452 -14.048 1.00 85.44 95 ASN A C 1
ATOM 748 O O . ASN A 1 95 ? 4.174 3.409 -14.663 1.00 85.44 95 ASN A O 1
ATOM 752 N N . ALA A 1 96 ? 5.204 1.436 -14.691 1.00 84.06 96 ALA A N 1
ATOM 753 C CA . ALA A 1 96 ? 5.213 1.339 -16.150 1.00 84.06 96 ALA A CA 1
ATOM 754 C C . ALA A 1 96 ? 3.858 0.863 -16.697 1.00 84.06 96 ALA A C 1
ATOM 756 O O . ALA A 1 96 ? 3.437 1.261 -17.782 1.00 84.06 96 ALA A O 1
ATOM 757 N N . THR A 1 97 ? 3.156 0.025 -15.933 1.00 85.06 97 THR A N 1
ATOM 758 C CA . THR A 1 97 ? 1.977 -0.713 -16.405 1.00 85.06 97 THR A CA 1
ATOM 759 C C . THR A 1 97 ? 0.645 -0.167 -15.891 1.00 85.06 97 THR A C 1
ATOM 761 O O . THR A 1 97 ? -0.400 -0.595 -16.373 1.00 85.06 97 THR A O 1
ATOM 764 N N . TYR A 1 98 ? 0.642 0.829 -14.992 1.00 80.56 98 TYR A N 1
ATOM 765 C CA . TYR A 1 98 ? -0.585 1.340 -14.354 1.00 80.56 98 TYR A CA 1
ATOM 766 C C . TYR A 1 98 ? -1.669 1.846 -15.315 1.00 80.56 98 TYR A C 1
ATOM 768 O O . TYR A 1 98 ? -2.807 2.031 -14.891 1.00 80.56 98 TYR A O 1
ATOM 776 N N . LYS A 1 99 ? -1.316 2.197 -16.559 1.00 80.44 99 LYS A N 1
ATOM 777 C CA . LYS A 1 99 ? -2.272 2.702 -17.559 1.00 80.44 99 LYS A CA 1
ATOM 778 C C . LYS A 1 99 ? -3.118 1.584 -18.168 1.00 80.44 99 LYS A C 1
ATOM 780 O O . LYS A 1 99 ? -4.114 1.872 -18.823 1.00 80.44 99 LYS A O 1
ATOM 785 N N . HIS A 1 100 ? -2.711 0.330 -17.992 1.00 82.31 100 HIS A N 1
ATOM 786 C CA . HIS A 1 100 ? -3.427 -0.806 -18.537 1.00 82.31 100 HIS A CA 1
ATOM 787 C C . HIS A 1 100 ? -4.669 -1.105 -17.690 1.00 82.31 100 HIS A C 1
ATOM 789 O O . HIS A 1 100 ? -4.567 -1.271 -16.478 1.00 82.31 100 HIS A O 1
ATOM 795 N N . LEU A 1 101 ? -5.834 -1.227 -18.335 1.00 76.81 101 LEU A N 1
ATOM 796 C CA . LEU A 1 101 ? -7.138 -1.419 -17.677 1.00 76.81 101 LEU A CA 1
ATOM 797 C C . LEU A 1 101 ? -7.169 -2.614 -16.709 1.00 76.81 101 LEU A C 1
ATOM 799 O O . LEU A 1 101 ? -7.811 -2.549 -15.666 1.00 76.81 101 LEU A O 1
ATOM 803 N N . ASN A 1 102 ? -6.435 -3.681 -17.035 1.00 84.06 102 ASN A N 1
ATOM 804 C CA . ASN A 1 102 ? -6.391 -4.916 -16.242 1.00 84.06 102 ASN A CA 1
ATOM 805 C C . ASN A 1 102 ? -5.198 -4.996 -15.274 1.00 84.06 102 ASN A C 1
ATOM 807 O O . ASN A 1 102 ? -4.926 -6.065 -14.732 1.00 84.06 102 ASN A O 1
ATOM 811 N N . VAL A 1 103 ? -4.449 -3.905 -15.088 1.00 80.56 103 VAL A N 1
ATOM 812 C CA . VAL A 1 103 ? -3.303 -3.868 -14.170 1.00 80.56 103 VAL A CA 1
ATOM 813 C C . VAL A 1 103 ? -3.603 -2.945 -12.996 1.00 80.56 103 VAL A C 1
ATOM 815 O O . VAL A 1 103 ? -4.128 -1.845 -13.152 1.00 80.56 103 VAL A O 1
ATOM 818 N N . VAL A 1 104 ? -3.247 -3.394 -11.793 1.00 79.31 104 VAL A N 1
ATOM 819 C CA . VAL A 1 104 ? -3.426 -2.615 -10.566 1.00 79.31 104 VAL A CA 1
ATOM 820 C C . VAL A 1 104 ? -2.501 -1.395 -10.579 1.00 79.31 104 VAL A C 1
ATOM 822 O O . VAL A 1 104 ? -1.283 -1.521 -10.691 1.00 79.31 104 VAL A O 1
ATOM 825 N N . GLY A 1 105 ? -3.078 -0.201 -10.430 1.00 74.94 105 GLY A N 1
ATOM 826 C CA . GLY A 1 105 ? -2.330 1.046 -10.279 1.00 74.94 105 GLY A CA 1
ATOM 827 C C . GLY A 1 105 ? -1.876 1.297 -8.837 1.00 74.94 105 GLY A C 1
ATOM 828 O O . GLY A 1 105 ? -2.578 0.961 -7.886 1.00 74.94 105 GLY A O 1
ATOM 829 N N . ARG A 1 106 ? -0.712 1.938 -8.673 1.00 78.50 106 ARG A N 1
ATOM 830 C CA . ARG A 1 106 ? -0.170 2.378 -7.373 1.00 78.50 106 ARG A CA 1
ATOM 831 C C . ARG A 1 106 ? -0.375 3.885 -7.160 1.00 78.50 106 ARG A C 1
ATOM 833 O O . ARG A 1 106 ? -0.390 4.654 -8.123 1.00 78.50 106 ARG A O 1
ATOM 840 N N . ASP A 1 107 ? -0.470 4.314 -5.898 1.00 71.81 107 ASP A N 1
ATOM 841 C CA . ASP A 1 107 ? -0.272 5.717 -5.510 1.00 71.81 107 ASP A CA 1
ATOM 842 C C . ASP A 1 107 ? 1.237 6.077 -5.534 1.00 71.81 107 ASP A C 1
ATOM 844 O O . ASP A 1 107 ? 2.002 5.562 -4.712 1.00 71.81 107 ASP A O 1
ATOM 848 N N . PRO A 1 108 ? 1.688 6.960 -6.447 1.00 58.19 108 PRO A N 1
ATOM 849 C CA . PRO A 1 108 ? 3.106 7.256 -6.647 1.00 58.19 108 PRO A CA 1
ATOM 850 C C . PRO A 1 108 ? 3.750 8.085 -5.529 1.00 58.19 108 PRO A C 1
ATOM 852 O O . PRO A 1 108 ? 4.972 8.162 -5.486 1.00 58.19 108 PRO A O 1
ATOM 855 N N . ARG A 1 109 ? 2.975 8.699 -4.620 1.00 58.53 109 ARG A N 1
ATOM 856 C CA . ARG A 1 109 ? 3.521 9.522 -3.523 1.00 58.53 109 ARG A CA 1
ATOM 857 C C . ARG A 1 109 ? 3.663 8.755 -2.212 1.00 58.53 109 ARG A C 1
ATOM 859 O O . ARG A 1 109 ? 3.620 9.368 -1.148 1.00 58.53 109 ARG A O 1
ATOM 866 N N . GLN A 1 110 ? 3.651 7.425 -2.228 1.00 56.34 110 GLN A N 1
ATOM 867 C CA . GLN A 1 110 ? 4.014 6.682 -1.023 1.00 56.34 110 GLN A CA 1
ATOM 868 C C . GLN A 1 110 ? 5.540 6.733 -0.883 1.00 56.34 110 GLN A C 1
ATOM 870 O O . GLN A 1 110 ? 6.214 6.271 -1.813 1.00 56.34 110 GLN A O 1
ATOM 875 N N . 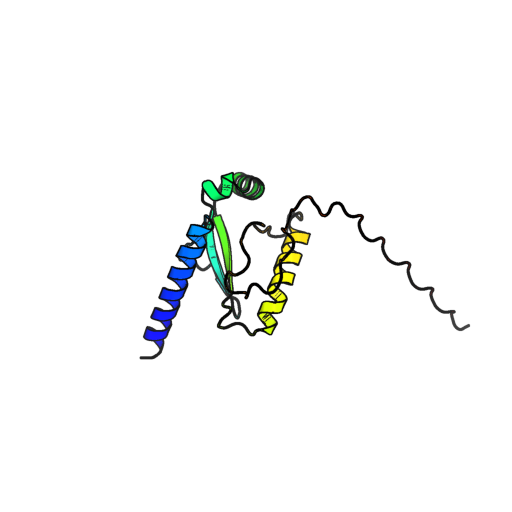PRO A 1 111 ? 6.082 7.310 0.208 1.00 44.50 111 PRO A N 1
ATOM 876 C CA . PRO A 1 111 ? 7.520 7.328 0.423 1.00 44.50 111 PRO A CA 1
ATOM 877 C C . PRO A 1 111 ? 8.063 5.894 0.379 1.00 44.50 111 PRO A C 1
ATOM 879 O O . PRO A 1 111 ? 7.392 4.939 0.777 1.00 44.50 111 PRO A O 1
ATOM 882 N N . GLY A 1 112 ? 9.263 5.729 -0.182 1.00 47.09 112 GLY A N 1
ATOM 883 C CA . GLY A 1 112 ? 10.028 4.500 0.025 1.00 47.09 112 GLY A CA 1
ATOM 884 C C . GLY A 1 112 ? 10.295 4.298 1.524 1.00 47.09 112 GLY A C 1
ATOM 885 O O . GLY A 1 112 ? 10.174 5.258 2.286 1.00 47.09 112 GLY A O 1
ATOM 886 N N . PRO A 1 113 ? 10.637 3.075 1.961 1.00 39.84 113 PRO A N 1
ATOM 887 C CA . PRO A 1 113 ? 10.844 2.781 3.376 1.00 39.84 113 PRO A CA 1
ATOM 888 C C . PRO A 1 113 ? 11.821 3.780 4.008 1.00 39.84 113 PRO A C 1
ATOM 890 O O . PRO A 1 113 ? 12.941 3.955 3.527 1.00 39.84 113 PRO A O 1
ATOM 893 N N . SER A 1 114 ? 11.394 4.394 5.111 1.00 38.88 114 SER A N 1
ATOM 894 C CA . SER A 1 114 ? 12.101 5.407 5.912 1.00 38.88 114 SER A CA 1
ATOM 895 C C . SER A 1 114 ? 13.388 4.903 6.591 1.00 38.88 114 SER A C 1
ATOM 897 O O . SER A 1 114 ? 14.051 5.659 7.295 1.00 38.88 114 SER A O 1
ATOM 899 N N . TYR A 1 115 ? 13.772 3.645 6.354 1.00 41.44 115 TYR A N 1
ATOM 900 C CA . TYR A 1 115 ? 14.918 2.970 6.974 1.00 41.44 115 TYR A CA 1
ATOM 901 C C . TYR A 1 115 ? 16.063 2.661 6.004 1.00 41.44 115 TYR A C 1
ATOM 903 O O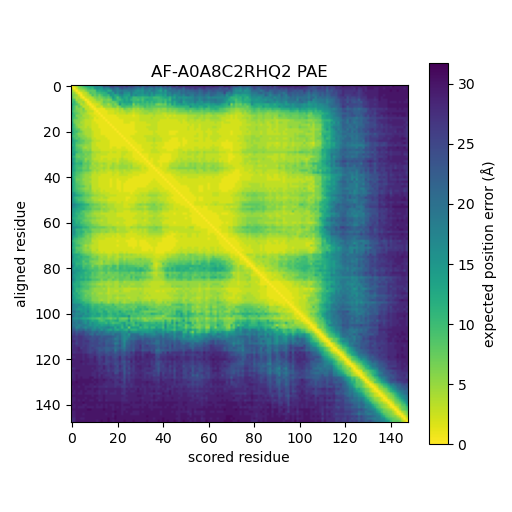 . TYR A 1 115 ? 17.045 2.035 6.404 1.00 41.44 115 TYR A O 1
ATOM 911 N N . LEU A 1 116 ? 15.964 3.054 4.730 1.00 34.31 116 LEU A N 1
ATOM 912 C CA . LEU A 1 116 ? 17.137 3.017 3.861 1.00 34.31 116 LEU A CA 1
ATOM 913 C C . LEU A 1 116 ? 18.078 4.154 4.286 1.00 34.31 116 LEU A C 1
ATOM 915 O O . LEU A 1 116 ? 17.637 5.306 4.296 1.00 34.31 116 LEU A O 1
ATOM 919 N N . PRO A 1 117 ? 19.347 3.869 4.648 1.00 30.91 117 PRO A N 1
ATOM 920 C CA . PRO A 1 117 ? 20.298 4.927 4.933 1.00 30.91 117 PRO A CA 1
ATOM 921 C C . PRO A 1 117 ? 20.356 5.855 3.724 1.00 30.91 117 PRO A C 1
ATOM 923 O O . PRO A 1 117 ? 20.415 5.396 2.581 1.00 30.91 117 PRO A O 1
ATOM 926 N N . GLN A 1 118 ? 20.301 7.154 4.006 1.00 38.34 118 GLN A N 1
ATOM 927 C CA . GLN A 1 118 ? 20.400 8.254 3.054 1.00 38.34 118 GLN A CA 1
ATOM 928 C C . GLN A 1 118 ? 21.810 8.281 2.443 1.00 38.34 118 GLN A C 1
ATOM 930 O O . GLN A 1 118 ? 22.601 9.187 2.676 1.00 38.34 118 GLN A O 1
ATOM 935 N N . ALA A 1 119 ? 22.165 7.245 1.693 1.00 37.75 119 ALA A N 1
ATOM 936 C CA . ALA A 1 119 ? 23.351 7.221 0.873 1.00 37.75 119 ALA A CA 1
ATOM 937 C C . ALA A 1 119 ? 22.941 7.742 -0.507 1.00 37.75 119 ALA A C 1
ATOM 939 O O . ALA A 1 119 ? 22.313 7.035 -1.293 1.00 37.75 119 ALA A O 1
ATOM 940 N N . HIS A 1 120 ? 23.344 8.991 -0.755 1.00 36.44 120 HIS A N 1
ATOM 941 C CA . HIS A 1 120 ? 23.270 9.750 -2.008 1.00 36.44 120 HIS A CA 1
ATOM 942 C C . HIS A 1 120 ? 21.931 10.459 -2.288 1.00 36.44 120 HIS A C 1
ATOM 944 O O . HIS A 1 120 ? 20.859 9.908 -2.031 1.00 36.44 120 HIS A O 1
ATOM 950 N N . PRO A 1 121 ? 21.974 11.705 -2.809 1.00 39.25 121 PRO A N 1
ATOM 951 C CA . PRO A 1 121 ? 20.772 12.434 -3.164 1.00 39.25 121 PRO A CA 1
ATOM 952 C C . PRO A 1 121 ? 20.129 11.707 -4.342 1.00 39.25 121 PRO A C 1
ATOM 954 O O . PRO A 1 121 ? 20.617 11.762 -5.470 1.00 39.25 121 PRO A O 1
ATOM 957 N N . PHE A 1 122 ? 19.026 11.008 -4.082 1.00 36.41 122 PHE A N 1
ATOM 958 C CA . PHE A 1 122 ? 18.090 10.701 -5.150 1.00 36.41 122 PHE A CA 1
ATOM 959 C C . PHE A 1 122 ? 17.709 12.042 -5.788 1.00 36.41 122 PHE A C 1
ATOM 961 O O . PHE A 1 122 ? 17.311 12.953 -5.052 1.00 36.41 122 PHE A O 1
ATOM 968 N N . PRO A 1 123 ? 17.861 12.209 -7.115 1.00 32.50 123 PRO A N 1
ATOM 969 C CA . PRO A 1 123 ? 17.386 13.415 -7.766 1.00 32.50 123 PRO A CA 1
ATOM 970 C C . PRO A 1 123 ? 15.902 13.528 -7.435 1.00 32.50 123 PRO A C 1
ATOM 972 O O . PRO A 1 123 ? 15.176 12.529 -7.483 1.00 32.50 123 PRO A O 1
ATOM 975 N N . SER A 1 124 ? 15.476 14.721 -7.024 1.00 37.88 124 SER A N 1
ATOM 976 C CA . SER A 1 124 ? 14.074 15.031 -6.773 1.00 37.88 124 SER A CA 1
ATOM 977 C C . SER A 1 124 ? 13.240 14.448 -7.910 1.00 37.88 124 SER A C 1
ATOM 979 O O . SER A 1 124 ? 13.406 14.845 -9.066 1.00 37.88 124 SER A O 1
ATOM 981 N N . TRP A 1 125 ? 12.409 13.455 -7.602 1.00 40.97 125 TRP A N 1
ATOM 982 C CA . TRP A 1 125 ? 11.571 12.795 -8.592 1.00 40.97 125 TRP A CA 1
ATOM 983 C C . TRP A 1 125 ? 10.456 13.764 -8.987 1.00 40.97 125 TRP A C 1
ATOM 985 O O . TRP A 1 125 ? 9.371 13.753 -8.406 1.00 40.97 125 TRP A O 1
ATOM 995 N N . ASP A 1 126 ? 10.747 14.652 -9.936 1.00 35.91 126 ASP A N 1
ATOM 996 C CA . ASP A 1 126 ? 9.738 15.445 -10.620 1.00 35.91 126 ASP A CA 1
ATOM 997 C C . ASP A 1 126 ? 9.124 14.569 -11.728 1.00 35.91 126 ASP A C 1
ATOM 999 O O . ASP A 1 126 ? 9.811 14.231 -12.696 1.00 35.91 126 ASP A O 1
ATOM 1003 N N . PRO A 1 127 ? 7.846 14.163 -11.618 1.00 42.50 127 PRO A N 1
ATOM 1004 C CA . PRO A 1 127 ? 7.193 13.335 -12.627 1.00 42.50 127 PRO A CA 1
ATOM 1005 C C . PRO A 1 127 ? 7.028 14.027 -13.995 1.00 42.50 127 PRO A C 1
ATOM 1007 O O . PRO A 1 127 ? 6.568 13.369 -14.929 1.00 42.50 127 PRO A O 1
ATOM 1010 N N . TYR A 1 128 ? 7.401 15.305 -14.143 1.00 37.47 128 TYR A N 1
ATOM 1011 C CA . TYR A 1 128 ? 7.329 16.051 -15.403 1.00 37.47 128 TYR A CA 1
ATOM 1012 C C . TYR A 1 128 ? 8.664 16.178 -16.160 1.00 37.47 128 TYR A C 1
ATOM 1014 O O . TYR A 1 128 ? 8.658 16.641 -17.299 1.00 37.47 128 TYR A O 1
ATOM 1022 N N . THR A 1 129 ? 9.800 15.731 -15.608 1.00 37.69 129 THR A N 1
ATOM 1023 C CA . THR A 1 129 ? 11.120 15.892 -16.262 1.00 37.69 129 THR A CA 1
ATOM 1024 C C . THR A 1 129 ? 11.552 14.726 -17.159 1.00 37.69 129 THR A C 1
ATOM 1026 O O . THR A 1 129 ? 12.510 14.869 -17.914 1.00 37.69 129 THR A O 1
ATOM 1029 N N . TRP A 1 130 ? 10.819 13.603 -17.201 1.00 37.50 130 TRP A N 1
ATOM 1030 C CA . TRP A 1 130 ? 11.101 12.494 -18.138 1.00 37.50 130 TRP A CA 1
ATOM 1031 C C . TRP A 1 130 ? 10.596 12.751 -19.578 1.00 37.50 130 TRP A C 1
ATOM 1033 O O . TRP A 1 130 ? 10.377 11.825 -20.353 1.00 37.50 130 TRP A O 1
AT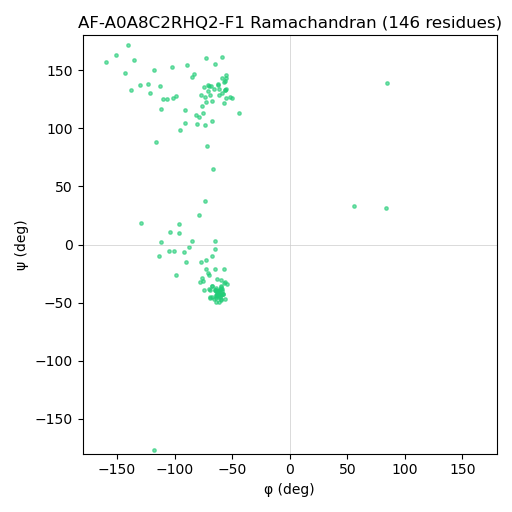OM 1043 N N . ALA A 1 131 ? 10.451 14.004 -20.013 1.00 32.47 131 ALA A N 1
ATOM 1044 C CA . ALA A 1 131 ? 10.232 14.323 -21.430 1.00 32.47 131 ALA A CA 1
ATOM 1045 C C . ALA A 1 131 ? 11.518 14.148 -22.280 1.00 32.47 131 ALA A C 1
ATOM 1047 O O . ALA A 1 131 ? 11.787 14.930 -23.187 1.00 32.47 131 ALA A O 1
ATOM 1048 N N . GLY A 1 132 ? 12.335 13.133 -21.978 1.00 37.34 132 GLY A N 1
ATOM 1049 C CA . GLY A 1 132 ? 13.461 12.709 -22.803 1.00 37.34 132 GLY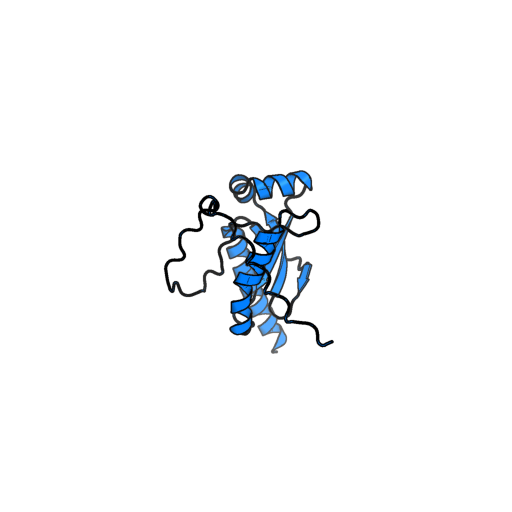 A CA 1
ATOM 1050 C C . GLY A 1 132 ? 12.989 11.744 -23.898 1.00 37.34 132 GLY A C 1
ATOM 1051 O O . GLY A 1 132 ? 12.078 10.946 -23.656 1.00 37.34 132 GLY A O 1
ATOM 1052 N N . PRO A 1 133 ? 13.566 11.797 -25.111 1.00 34.25 133 PRO A N 1
ATOM 1053 C CA . PRO A 1 133 ? 13.121 10.969 -26.221 1.00 34.25 133 PRO A CA 1
ATOM 1054 C C . PRO A 1 133 ? 13.287 9.481 -25.892 1.00 34.25 133 PRO A C 1
ATOM 1056 O O . PRO A 1 133 ? 14.329 9.042 -25.406 1.00 34.25 133 PRO A O 1
ATOM 1059 N N . ILE A 1 134 ? 12.240 8.708 -26.187 1.00 48.31 134 ILE A N 1
ATOM 1060 C CA . ILE A 1 134 ? 12.232 7.243 -26.122 1.00 48.31 134 ILE A CA 1
ATOM 1061 C C . ILE A 1 134 ? 13.460 6.722 -26.891 1.00 48.31 134 ILE A C 1
ATOM 1063 O O . ILE A 1 134 ? 13.618 7.083 -28.064 1.00 48.31 134 ILE A O 1
ATOM 1067 N N . PRO A 1 135 ? 14.328 5.885 -26.289 1.00 40.31 135 PRO A N 1
ATOM 1068 C CA . PRO A 1 135 ? 15.433 5.278 -27.015 1.00 40.31 135 PRO A CA 1
ATOM 1069 C C . PRO A 1 135 ? 14.882 4.489 -28.203 1.00 40.31 135 PRO A C 1
ATOM 1071 O O . PRO A 1 135 ? 14.047 3.597 -28.035 1.00 40.31 135 PRO A O 1
ATOM 1074 N N . ARG A 1 136 ? 15.325 4.843 -29.414 1.00 39.53 136 ARG A N 1
ATOM 1075 C CA . ARG A 1 136 ? 15.014 4.071 -30.620 1.00 39.53 136 ARG A CA 1
ATOM 1076 C C . ARG A 1 136 ? 15.480 2.620 -30.422 1.00 39.53 136 ARG A C 1
ATOM 1078 O O . ARG A 1 136 ? 16.560 2.421 -29.861 1.00 39.53 136 ARG A O 1
ATOM 1085 N N . PRO A 1 137 ? 14.716 1.617 -30.890 1.00 39.34 137 PRO A N 1
ATOM 1086 C CA . PRO A 1 137 ? 15.182 0.238 -30.888 1.00 39.34 137 PRO A CA 1
ATOM 1087 C C . PRO A 1 137 ? 16.504 0.141 -31.658 1.00 39.34 137 PRO A C 1
ATOM 1089 O O . PRO A 1 137 ? 16.625 0.698 -32.751 1.00 39.34 137 PRO A O 1
ATOM 1092 N N . LEU A 1 138 ? 17.489 -0.548 -31.079 1.00 47.06 138 LEU A N 1
ATOM 1093 C CA . LEU A 1 138 ? 18.754 -0.857 -31.747 1.00 47.06 138 LEU A CA 1
ATOM 1094 C C . LEU A 1 138 ? 18.479 -1.637 -33.048 1.00 47.06 138 LEU A C 1
ATOM 1096 O O . LEU A 1 138 ? 17.593 -2.499 -33.055 1.00 47.06 138 LEU A O 1
ATOM 1100 N N . PRO A 1 139 ? 19.207 -1.359 -34.146 1.00 40.59 139 PRO A N 1
ATOM 1101 C CA . PRO A 1 139 ? 19.036 -2.097 -35.387 1.00 40.59 139 PRO A CA 1
ATOM 1102 C C . PRO A 1 139 ? 19.386 -3.575 -35.183 1.00 40.59 139 PRO A C 1
ATOM 1104 O O . PRO A 1 139 ? 20.342 -3.931 -34.494 1.00 40.59 139 PRO A O 1
ATOM 1107 N N . ARG A 1 140 ? 18.554 -4.428 -35.781 1.00 48.06 140 ARG A N 1
ATOM 1108 C CA . ARG A 1 140 ? 18.672 -5.887 -35.780 1.00 48.06 140 ARG A CA 1
ATOM 1109 C C . ARG A 1 140 ? 20.021 -6.276 -36.407 1.00 48.06 140 ARG A C 1
ATOM 1111 O O . ARG A 1 140 ? 20.362 -5.756 -37.467 1.00 48.06 140 ARG A O 1
ATOM 1118 N N . ALA A 1 141 ? 20.783 -7.145 -35.743 1.00 46.09 141 ALA A N 1
ATOM 1119 C CA . ALA A 1 141 ? 22.047 -7.659 -36.273 1.00 46.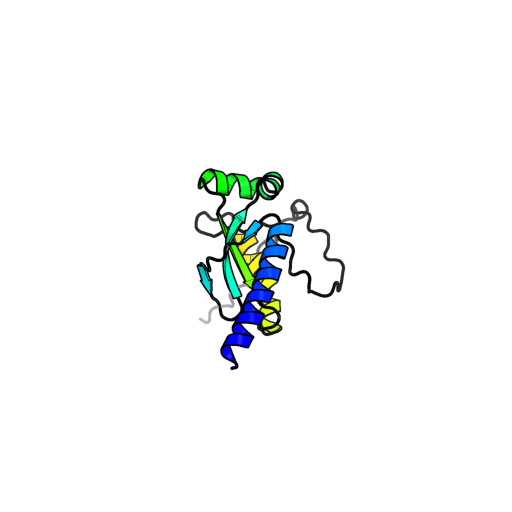09 141 ALA A CA 1
ATOM 1120 C C . ALA A 1 141 ? 21.815 -8.378 -37.622 1.00 46.09 141 ALA A C 1
ATOM 1122 O O . ALA A 1 141 ? 20.769 -9.017 -37.772 1.00 46.09 141 ALA A O 1
ATOM 1123 N N . PRO A 1 142 ? 22.738 -8.270 -38.597 1.00 44.69 142 PRO A N 1
ATOM 1124 C CA . PRO A 1 142 ? 22.588 -8.931 -39.887 1.00 44.69 142 PRO A CA 1
ATOM 1125 C C . PRO A 1 142 ? 22.636 -10.452 -39.716 1.00 44.69 142 PRO A C 1
ATOM 1127 O O . PRO A 1 142 ? 23.498 -10.983 -39.013 1.00 44.69 142 PRO A O 1
ATOM 1130 N N . GLU A 1 143 ? 21.690 -11.137 -40.356 1.00 51.28 143 GLU A N 1
ATOM 1131 C CA . GLU A 1 143 ? 21.676 -12.593 -40.450 1.00 51.28 143 GLU A CA 1
ATOM 1132 C C . GLU A 1 143 ? 22.932 -13.065 -41.197 1.00 51.28 143 GLU A C 1
ATOM 1134 O O . GLU A 1 143 ? 23.275 -12.545 -42.261 1.00 51.28 143 GLU A O 1
ATOM 1139 N N . GLY A 1 144 ? 23.657 -14.008 -40.590 1.00 48.00 144 GLY A N 1
ATOM 1140 C CA . GLY A 1 144 ? 24.828 -14.635 -41.198 1.00 48.00 144 GLY A CA 1
ATOM 1141 C C . GLY A 1 144 ? 24.449 -15.449 -42.444 1.00 48.00 144 GLY A C 1
ATOM 1142 O O . GLY A 1 144 ? 23.302 -15.880 -42.570 1.00 48.00 144 GLY A O 1
ATOM 1143 N N . PRO A 1 145 ? 25.393 -15.659 -43.377 1.00 52.47 145 PRO A N 1
ATOM 1144 C CA . PRO A 1 145 ? 25.094 -16.253 -44.672 1.00 52.47 145 PRO A CA 1
ATOM 1145 C C . PRO A 1 145 ? 24.702 -17.728 -44.537 1.00 52.47 145 PRO A C 1
ATOM 1147 O O . PRO A 1 145 ? 25.324 -18.495 -43.800 1.00 52.47 145 PRO A O 1
ATOM 1150 N N . GLY A 1 146 ? 23.654 -18.100 -45.274 1.00 44.81 146 GLY A N 1
ATOM 1151 C CA . GLY A 1 146 ? 23.193 -19.472 -45.427 1.00 44.81 146 GLY A CA 1
ATOM 1152 C C . GLY A 1 146 ? 24.250 -20.349 -46.093 1.00 44.81 146 GLY A C 1
ATOM 1153 O O . GLY A 1 146 ? 24.896 -19.944 -47.058 1.00 44.81 146 GLY A O 1
ATOM 1154 N N . TRP A 1 147 ? 24.406 -21.557 -45.563 1.00 46.31 147 TRP A N 1
ATOM 1155 C CA . TRP A 1 147 ? 25.180 -22.614 -46.196 1.00 46.31 147 TRP A CA 1
ATOM 1156 C C . TRP A 1 147 ? 24.324 -23.241 -47.299 1.00 46.31 147 TRP A C 1
ATOM 1158 O O . TRP A 1 147 ? 23.308 -23.874 -47.007 1.00 46.31 147 TRP A O 1
ATOM 1168 N N . GLY A 1 148 ? 24.714 -22.989 -48.547 1.00 40.88 148 GLY A N 1
ATOM 1169 C CA . GLY A 1 148 ? 24.375 -23.807 -49.711 1.00 40.88 148 GLY A CA 1
ATOM 1170 C C . GLY A 1 148 ? 25.515 -24.761 -50.026 1.00 40.88 148 GLY A C 1
ATOM 1171 O O . GLY A 1 148 ? 26.669 -24.416 -49.678 1.00 40.88 148 GLY A O 1
#

Sequence (148 aa):
MKAASRQKLDQRAFLEQVHECRDNGYLLSSKKIGSGAFSKVYLAYATQERMRHNCKLASDLRGKRHTMVAIKIVSTAEAPAEFCKFLPREISSLNATYKHLNVVGRDPRQPGPSYLPQAHPFPSWDPYTWAGPIPRPLPRAPEGPGWG

pLDDT: mean 74.3, std 21.82, range [30.91, 97.25]

Solvent-accessible surface area (backbone atoms only — not comparable to full-atom values): 9319 Å² total; per-residue (Å²): 122,71,66,66,55,49,52,53,52,54,51,52,56,47,51,53,50,38,50,56,32,44,77,71,28,25,52,60,47,93,52,70,77,45,77,57,98,44,31,43,24,25,39,25,31,57,33,70,67,40,32,70,75,33,61,67,60,37,51,54,29,58,74,69,73,46,54,73,44,79,47,77,47,69,42,72,91,77,33,56,74,72,56,62,68,46,50,64,54,55,52,48,52,35,69,74,42,37,84,40,92,93,39,75,64,73,76,87,83,62,78,72,74,92,79,63,78,88,76,68,85,72,73,81,86,56,93,77,72,75,82,60,84,78,80,73,81,78,80,79,79,81,82,76,84,79,90,126

Radius of gyration: 20.65 Å; Cα contacts (8 Å, |Δi|>4): 110; chains: 1; bounding box: 43×40×76 Å

Organism: Capra hircus (NCBI:txid9925)

Secondary structure (DSSP, 8-state):
-HHHHHHHHHHHHHHHHHHHHHHTTEEEEEEEEEE-SSEEEEEEEE-HHHHHH-HHHHHHHHHTTS-EEEEEEE-TTTS-HHHHTTHHHHHHHHHHHTTSTTSPPP-TTSPPPTTS---S------TT---SPP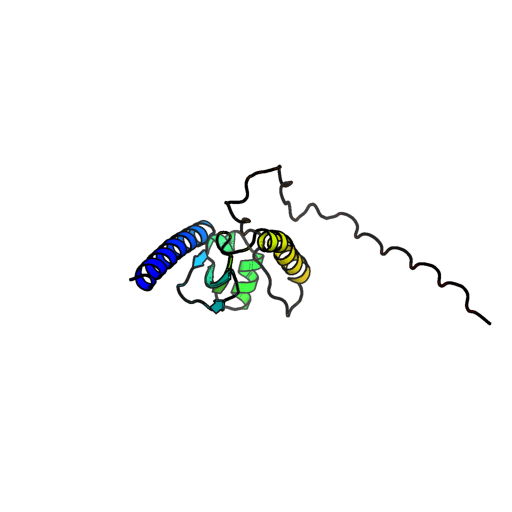PPPPPPPPPPPP--

Nearest PDB structures (foldseek):
  1zuo-assembly1_A  TM=4.462E-01  e=2.640E+00  Homo sapiens
  2x5h-assembly2_B  TM=2.507E-01  e=1.924E+00  Sulfolobus islandicus rudivirus 1 variant XX
  6gzz-assembly1_V4  TM=2.258E-01  e=8.241E+00  Thermus thermophilus HB8

InterPro domains:
  IPR011009 Protein kinase-like domain superfamily [SSF56112] (24-105)

Foldseek 3Di:
DVPVVVVVVVVVVVVVVCVLCVVLQKRWDPAFPDDDPFKTKTKIFGHPVNCVVPVPLVVVCVVVVGRIDIDIDGHPVRDDPVVVVCVVVVVVVLVVCVVPPPGDHDDPPDDDDPPDPPDDDDPPPDVPPPPDDDDDDDDDDDDDDDDD

Mean predicted aligned error: 13.85 Å